Protein AF-A0A2H0LZX4-F1 (afdb_monomer)

Foldseek 3Di:
DPPVVVVVVVVVVVVVVVVVVVVLVVVLVVLVVCLVVFDQPAFTDPVNLLSLVLNVCSVVPVCVFFDSPDWDWDQDDPDNQWIWTKTWTDPVNCVVQNTKIKIWIAGRNGRDTPDIDMDHD

Radius of gyration: 19.67 Å; Cα contacts (8 Å, |Δi|>4): 170; chains: 1; bounding box: 68×33×35 Å

Nearest PDB structures (foldseek):
  7o5y-assembly1_B  TM=5.278E-01  e=7.875E-01  Streptococcus sanguinis
  2lyx-assembly1_A  TM=5.535E-01  e=3.994E+00  Bacillus subtilis subsp. subtilis 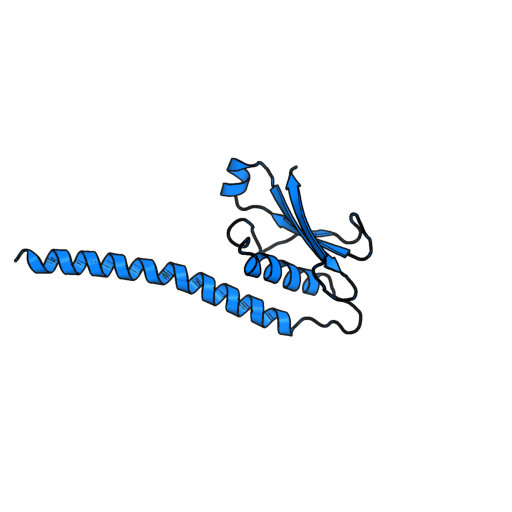str. 168
  6w3f-assembly2_B  TM=3.446E-01  e=2.622E+00  synthetic construct
  8b3k-assembly1_B  TM=4.490E-01  e=8.220E+00  Homo sapiens
  6hnm-assembly1_A  TM=3.647E-01  e=6.863E+00  Streptomyces antibioticus

Mean predicted aligned error: 11.23 Å

Secondary structure (DSSP, 8-state):
--HHHHHHHHHHHHHHHHHHHHHHHHHHHHHHHHGGG---BTB--HHHHHHHHHHHHHHTTGGGTB--SS-EEEESSS-TTEEEEEEEBPHHHHHHHSSEEEEEEEETTT--EEEEEEEE-

Solvent-accessible surface area (backbone atoms only — not comparable to full-atom values): 6890 Å² total; per-residue (Å²): 135,72,72,70,59,58,60,56,55,56,54,57,56,57,59,62,61,55,61,66,59,51,56,57,54,52,52,53,53,56,50,61,58,54,59,77,73,58,61,58,90,85,22,40,54,74,70,42,49,51,54,52,44,51,44,49,36,48,74,76,61,44,55,84,51,33,41,75,88,75,54,51,73,46,78,51,68,101,44,74,64,28,38,42,39,34,21,46,42,30,71,73,53,28,75,75,71,42,59,37,31,46,33,33,34,26,34,36,57,71,59,45,74,78,50,68,52,77,49,78,113

Organism: NCBI:txid1974746

Sequence (121 aa):
MKLKLITLILSLFLLNAGCAMANKASDYKYYKASMNTVNYSDGISKEEAIIIARNSMIEDGDAKDFNLANPTVESGGLNDELWDVEFKARLWLEATRGIFFGTVYIDKKTGQVKGGGGSDL

Structure (mmCIF, N/CA/C/O backbone):
data_AF-A0A2H0LZX4-F1
#
_entry.id   AF-A0A2H0LZX4-F1
#
loop_
_atom_site.group_PDB
_atom_site.id
_atom_site.type_symbol
_atom_site.label_atom_id
_atom_site.label_alt_id
_atom_site.label_comp_id
_atom_site.label_asym_id
_atom_site.label_entity_id
_atom_site.label_seq_id
_atom_site.pdbx_PDB_ins_code
_atom_site.Cartn_x
_atom_site.Cartn_y
_atom_site.Cartn_z
_atom_site.occupancy
_atom_site.B_iso_or_equiv
_atom_site.auth_seq_id
_atom_site.auth_comp_id
_atom_site.auth_asym_id
_atom_site.auth_atom_id
_atom_site.pdbx_PDB_model_num
ATOM 1 N N . MET A 1 1 ? 53.072 -22.438 -2.011 1.00 51.50 1 MET A N 1
ATOM 2 C CA . MET A 1 1 ? 52.370 -21.231 -1.498 1.00 51.50 1 MET A CA 1
ATOM 3 C C . MET A 1 1 ? 51.138 -20.798 -2.321 1.00 51.50 1 MET A C 1
ATOM 5 O O . MET A 1 1 ? 50.718 -19.661 -2.190 1.00 51.50 1 MET A O 1
ATOM 9 N N . LYS A 1 2 ? 50.487 -21.669 -3.116 1.00 49.66 2 LYS A N 1
ATOM 10 C CA . LYS A 1 2 ? 49.341 -21.271 -3.971 1.00 49.66 2 LYS A CA 1
ATOM 11 C C . LYS A 1 2 ? 47.949 -21.570 -3.377 1.00 49.66 2 LYS A C 1
ATOM 13 O O . LYS A 1 2 ? 46.969 -20.988 -3.817 1.00 49.66 2 LYS A O 1
ATOM 18 N N . LEU A 1 3 ? 47.865 -22.416 -2.342 1.00 48.81 3 LEU A N 1
ATOM 19 C CA . LEU A 1 3 ? 46.589 -22.859 -1.755 1.00 48.81 3 LEU A CA 1
ATOM 20 C C . LEU A 1 3 ? 45.921 -21.804 -0.846 1.00 48.81 3 LEU A C 1
ATOM 22 O O . LEU A 1 3 ? 44.704 -21.773 -0.744 1.00 48.81 3 LEU A O 1
ATOM 26 N N . LYS A 1 4 ? 46.705 -20.905 -0.228 1.00 50.38 4 LYS A N 1
ATOM 27 C CA . LYS A 1 4 ? 46.196 -19.881 0.709 1.00 50.38 4 LYS A CA 1
ATOM 28 C C . LYS A 1 4 ? 45.467 -18.717 0.020 1.00 50.38 4 LYS A C 1
ATOM 30 O O . LYS A 1 4 ? 44.674 -18.040 0.661 1.00 50.38 4 LYS A O 1
ATOM 35 N N . LEU A 1 5 ? 45.728 -18.490 -1.271 1.00 48.66 5 LEU A N 1
ATOM 36 C CA . LEU A 1 5 ? 45.137 -17.384 -2.032 1.00 48.66 5 LEU A CA 1
ATOM 37 C C . LEU A 1 5 ? 43.699 -17.699 -2.479 1.00 48.66 5 LEU A C 1
ATOM 39 O O . LEU A 1 5 ? 42.846 -16.821 -2.477 1.00 48.66 5 LEU A O 1
ATOM 43 N N . ILE A 1 6 ? 43.415 -18.967 -2.797 1.00 57.06 6 ILE A N 1
ATOM 44 C CA . ILE A 1 6 ? 42.090 -19.415 -3.256 1.00 57.06 6 ILE A CA 1
ATOM 45 C C . ILE A 1 6 ? 41.069 -19.353 -2.110 1.00 57.06 6 ILE A C 1
ATOM 47 O O . ILE A 1 6 ? 39.943 -18.905 -2.306 1.00 57.06 6 ILE A O 1
ATOM 51 N N . THR A 1 7 ? 41.474 -19.722 -0.891 1.00 56.44 7 THR A N 1
ATOM 52 C CA . THR A 1 7 ? 40.600 -19.677 0.293 1.00 56.44 7 THR A CA 1
ATOM 53 C C . THR A 1 7 ? 40.218 -18.246 0.688 1.00 56.44 7 THR A C 1
ATOM 55 O O . THR A 1 7 ? 39.108 -18.026 1.158 1.00 56.44 7 THR A O 1
ATOM 58 N N . LEU A 1 8 ? 41.105 -17.269 0.459 1.00 54.62 8 LEU A N 1
ATOM 59 C CA . LEU A 1 8 ? 40.868 -15.859 0.793 1.00 54.62 8 LEU A CA 1
ATOM 60 C C . LEU A 1 8 ? 39.867 -15.180 -0.161 1.00 54.62 8 LEU A C 1
ATOM 62 O O . LEU A 1 8 ? 39.122 -14.293 0.239 1.00 54.62 8 LEU A O 1
ATOM 66 N N . ILE A 1 9 ? 39.844 -15.600 -1.429 1.00 59.12 9 ILE A N 1
ATOM 67 C CA . ILE A 1 9 ? 38.921 -15.058 -2.437 1.00 59.12 9 ILE A CA 1
ATOM 68 C C . ILE A 1 9 ? 37.508 -15.625 -2.224 1.00 59.12 9 ILE A C 1
ATOM 70 O O . ILE A 1 9 ? 36.525 -14.899 -2.360 1.00 59.12 9 ILE A O 1
ATOM 74 N N . LEU A 1 10 ? 37.395 -16.894 -1.814 1.00 53.78 10 LEU A N 1
ATOM 75 C CA . LEU A 1 10 ? 36.103 -17.536 -1.553 1.00 53.78 10 LEU A CA 1
ATOM 76 C C . LEU A 1 10 ? 35.378 -16.938 -0.330 1.00 53.78 10 LEU A C 1
ATOM 78 O O . LEU A 1 10 ? 34.161 -16.764 -0.355 1.00 53.78 10 LEU A O 1
ATOM 82 N N . SER A 1 11 ? 36.115 -16.571 0.724 1.00 55.47 11 SER A N 1
ATOM 83 C CA . SER A 1 11 ? 35.542 -15.921 1.913 1.00 55.47 11 SER A CA 1
ATOM 84 C C . SER A 1 11 ? 35.097 -14.476 1.654 1.00 55.47 11 SER A C 1
ATOM 86 O O . SER A 1 11 ? 34.127 -14.025 2.264 1.00 55.47 11 SER A O 1
ATOM 88 N N . LEU A 1 12 ? 35.730 -13.768 0.710 1.00 52.53 12 LEU A N 1
ATOM 89 C CA . LEU A 1 12 ? 35.321 -12.418 0.302 1.00 52.53 12 LEU A CA 1
ATOM 90 C C . LEU A 1 12 ? 33.992 -12.410 -0.479 1.00 52.53 12 LEU A C 1
ATOM 92 O O . LEU A 1 12 ? 33.202 -11.473 -0.354 1.00 52.53 12 LEU A O 1
ATOM 96 N N . PHE A 1 13 ? 33.714 -13.465 -1.252 1.00 53.66 13 PHE A N 1
ATOM 97 C CA . PHE A 1 13 ? 32.428 -13.630 -1.940 1.00 53.66 13 PHE A CA 1
ATOM 98 C C . PHE A 1 13 ? 31.286 -13.977 -0.973 1.00 53.66 13 PHE A C 1
ATOM 100 O O . PHE A 1 13 ? 30.177 -13.467 -1.128 1.00 53.66 13 PHE A O 1
ATOM 107 N N . LEU A 1 14 ? 31.557 -14.773 0.066 1.00 54.19 14 LEU A N 1
ATOM 108 C CA . LEU A 1 14 ? 30.555 -15.129 1.079 1.00 54.19 14 LEU A CA 1
ATOM 109 C C . LEU A 1 14 ? 30.177 -13.954 1.997 1.00 54.19 14 LEU A C 1
ATOM 111 O O . LEU A 1 14 ? 29.037 -13.892 2.453 1.00 54.19 14 LEU A O 1
ATOM 115 N N . LEU A 1 15 ? 31.078 -12.987 2.223 1.00 51.00 15 LEU A N 1
ATOM 116 C CA . LEU A 1 15 ? 30.767 -11.786 3.012 1.00 51.00 15 LEU A CA 1
ATOM 117 C C . LEU A 1 15 ? 29.776 -10.841 2.308 1.00 51.00 15 LEU A C 1
ATOM 119 O O . LEU A 1 15 ? 28.969 -10.193 2.968 1.00 51.00 15 LEU A O 1
ATOM 123 N N . ASN A 1 16 ? 29.797 -10.779 0.973 1.00 47.59 16 ASN A N 1
ATOM 124 C CA . ASN A 1 16 ? 28.943 -9.864 0.206 1.00 47.59 16 ASN A CA 1
ATOM 125 C C . ASN A 1 16 ? 27.506 -10.378 0.006 1.00 47.59 16 ASN A C 1
ATOM 127 O O . ASN A 1 16 ? 26.594 -9.580 -0.202 1.00 47.59 16 ASN A O 1
ATOM 131 N N . ALA A 1 17 ? 27.271 -11.689 0.118 1.00 51.78 17 ALA A N 1
ATOM 132 C CA . ALA A 1 17 ? 25.925 -12.260 0.023 1.00 51.78 17 ALA A CA 1
ATOM 133 C C . ALA A 1 17 ? 25.081 -12.046 1.299 1.00 51.78 17 ALA A C 1
ATOM 135 O O . ALA A 1 17 ? 23.851 -12.058 1.236 1.00 51.78 17 ALA A O 1
ATOM 136 N N . GLY A 1 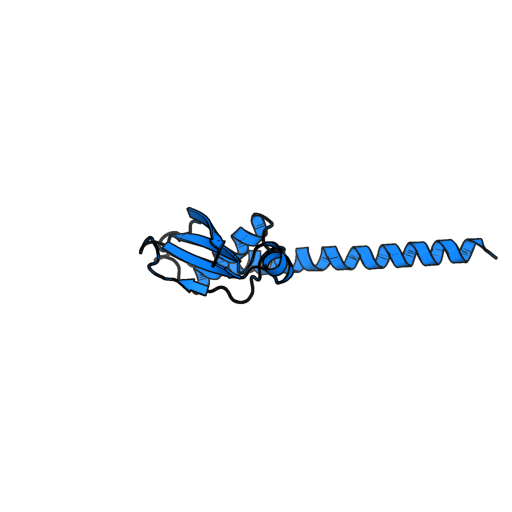18 ? 25.720 -11.813 2.454 1.00 47.38 18 GLY A N 1
ATOM 137 C CA . GLY A 1 18 ? 25.034 -11.603 3.736 1.00 47.38 18 GLY A CA 1
ATOM 138 C C . GLY A 1 18 ? 24.373 -10.227 3.884 1.00 47.38 18 GLY A C 1
ATOM 139 O O . GLY A 1 18 ? 23.352 -10.103 4.559 1.00 47.38 18 GLY A O 1
ATOM 140 N N . CYS A 1 19 ? 24.899 -9.195 3.217 1.00 48.09 19 CYS A N 1
ATOM 141 C CA . CYS A 1 19 ? 24.397 -7.824 3.360 1.00 48.09 19 CYS A CA 1
ATOM 142 C C . CYS A 1 19 ? 23.059 -7.582 2.639 1.00 48.09 19 CYS A C 1
ATOM 144 O O . CYS A 1 19 ? 22.271 -6.747 3.074 1.00 48.09 19 CYS A O 1
ATOM 146 N N . ALA A 1 20 ? 22.756 -8.326 1.570 1.00 48.28 20 ALA A N 1
ATOM 147 C CA . ALA A 1 20 ? 21.509 -8.146 0.820 1.00 48.28 20 ALA A CA 1
ATOM 148 C C . ALA A 1 20 ? 20.276 -8.735 1.538 1.00 48.28 20 ALA A C 1
ATOM 150 O O . ALA A 1 20 ? 19.172 -8.209 1.402 1.00 48.28 20 ALA A O 1
ATOM 151 N N . MET A 1 21 ? 20.449 -9.804 2.326 1.00 46.88 21 MET A N 1
ATOM 152 C CA . MET A 1 21 ? 19.353 -10.417 3.095 1.00 46.88 21 MET A CA 1
ATOM 153 C C . MET A 1 21 ? 19.003 -9.642 4.372 1.00 46.88 21 MET A C 1
ATOM 155 O O . MET A 1 21 ? 17.847 -9.664 4.793 1.00 46.88 21 MET A O 1
ATOM 159 N N . ALA A 1 22 ? 19.960 -8.920 4.962 1.00 43.69 22 ALA A N 1
ATOM 160 C CA . ALA A 1 22 ? 19.732 -8.147 6.183 1.00 43.69 22 ALA A CA 1
ATOM 161 C C . ALA A 1 22 ? 18.764 -6.964 5.972 1.00 43.69 22 ALA A C 1
ATOM 163 O O . ALA A 1 22 ? 17.914 -6.725 6.827 1.00 43.69 22 ALA A O 1
ATOM 164 N N . ASN A 1 23 ? 18.822 -6.294 4.813 1.00 46.97 23 ASN A N 1
ATOM 165 C CA . ASN A 1 23 ? 17.951 -5.150 4.505 1.00 46.97 23 ASN A CA 1
ATOM 166 C C . ASN A 1 23 ? 16.475 -5.547 4.331 1.00 46.97 23 ASN A C 1
ATOM 168 O O . ASN A 1 23 ? 15.587 -4.843 4.797 1.00 46.97 23 ASN A O 1
ATOM 172 N N . LYS A 1 24 ? 16.187 -6.715 3.735 1.00 48.62 24 LYS A N 1
ATOM 173 C CA . LYS A 1 24 ? 14.797 -7.202 3.625 1.00 48.62 24 LYS A CA 1
ATOM 174 C C . LYS A 1 24 ? 14.182 -7.509 4.991 1.00 48.62 24 LYS A C 1
ATOM 176 O O . LYS A 1 24 ? 13.006 -7.239 5.212 1.00 48.62 24 LYS A O 1
ATOM 181 N N . ALA A 1 25 ? 14.970 -8.082 5.902 1.00 49.75 25 ALA A N 1
ATOM 182 C CA . ALA A 1 25 ? 14.500 -8.438 7.236 1.00 49.75 25 ALA A CA 1
ATOM 183 C C . ALA A 1 25 ? 14.294 -7.207 8.133 1.00 49.75 25 ALA A C 1
ATOM 185 O O . ALA A 1 25 ? 13.343 -7.191 8.918 1.00 49.75 25 ALA A O 1
ATOM 186 N N . SER A 1 26 ? 15.149 -6.180 8.020 1.00 52.88 26 SER A N 1
ATOM 187 C CA . SER A 1 26 ? 14.945 -4.915 8.733 1.00 52.88 26 SER A CA 1
ATOM 188 C C . SER A 1 26 ? 13.684 -4.221 8.244 1.00 52.88 26 SER A C 1
ATOM 190 O O . SER A 1 26 ? 12.825 -3.914 9.065 1.00 52.88 26 SER A O 1
ATOM 192 N N . ASP A 1 27 ? 13.533 -4.074 6.928 1.00 55.94 27 ASP A N 1
ATOM 193 C CA . ASP A 1 27 ? 12.381 -3.425 6.309 1.00 55.94 27 ASP A CA 1
ATOM 194 C C . ASP A 1 27 ? 11.084 -4.114 6.757 1.00 55.94 27 ASP A C 1
ATOM 196 O O . ASP A 1 27 ? 10.251 -3.495 7.417 1.00 55.94 27 ASP A O 1
ATOM 200 N N . TYR A 1 28 ? 10.964 -5.431 6.557 1.00 57.38 28 TYR A N 1
ATOM 201 C CA . TYR A 1 28 ? 9.783 -6.204 6.968 1.00 57.38 28 TYR A CA 1
ATOM 202 C C . TYR A 1 28 ? 9.438 -6.055 8.463 1.00 57.38 28 TYR A C 1
ATOM 204 O O . TYR A 1 28 ? 8.271 -5.913 8.833 1.00 57.38 28 TYR A O 1
ATOM 212 N N . LYS A 1 29 ? 10.445 -6.051 9.348 1.00 59.72 29 LYS A N 1
ATOM 213 C CA . LYS A 1 29 ? 10.238 -5.899 10.797 1.00 59.72 29 LYS A CA 1
ATOM 214 C C . LYS A 1 29 ? 9.729 -4.503 11.169 1.00 59.72 29 LYS A C 1
ATOM 216 O O . LYS A 1 29 ? 8.866 -4.401 12.042 1.00 59.72 29 LYS A O 1
ATOM 221 N N . TYR A 1 30 ? 10.242 -3.451 10.531 1.00 61.41 30 TYR A N 1
ATOM 222 C CA . TYR A 1 30 ? 9.765 -2.082 10.749 1.00 61.41 30 TYR A CA 1
ATOM 223 C C . TYR A 1 30 ? 8.317 -1.912 10.278 1.00 61.41 30 TYR A C 1
ATOM 225 O O . TYR A 1 30 ? 7.511 -1.324 10.999 1.00 61.41 30 TYR A O 1
ATOM 233 N N . TYR A 1 31 ? 7.958 -2.489 9.131 1.00 66.88 31 TYR A N 1
ATOM 234 C CA . TYR A 1 31 ? 6.609 -2.358 8.572 1.00 66.88 31 TYR A CA 1
ATOM 235 C C . TYR A 1 31 ? 5.549 -3.163 9.339 1.00 66.88 31 TYR A C 1
ATOM 237 O O . TYR A 1 31 ? 4.460 -2.658 9.619 1.00 66.88 31 TYR A O 1
ATOM 245 N N . LYS A 1 32 ? 5.881 -4.367 9.815 1.00 68.94 32 LYS A N 1
ATOM 246 C CA . LYS A 1 32 ? 4.963 -5.132 10.673 1.00 68.94 32 LYS A CA 1
ATOM 247 C C . LYS A 1 32 ? 4.720 -4.452 12.024 1.00 68.94 32 LYS A C 1
ATOM 249 O O . LYS A 1 32 ? 3.624 -4.535 12.568 1.00 68.94 32 LYS A O 1
ATOM 254 N N . ALA A 1 33 ? 5.720 -3.754 12.563 1.00 74.38 33 ALA A N 1
ATOM 255 C CA . ALA A 1 33 ? 5.565 -2.997 13.803 1.00 74.38 33 ALA A CA 1
ATOM 256 C C . ALA A 1 33 ? 4.616 -1.796 13.644 1.00 74.38 33 ALA A C 1
ATOM 258 O O . ALA A 1 33 ? 3.881 -1.495 14.583 1.00 74.38 33 ALA A O 1
ATOM 259 N N . SER A 1 34 ? 4.581 -1.150 12.470 1.00 76.94 34 SER A N 1
ATOM 260 C CA . SER A 1 34 ? 3.659 -0.036 12.214 1.00 76.94 34 SER A CA 1
ATOM 261 C C . SER A 1 34 ? 2.197 -0.472 12.097 1.00 76.94 34 SER A C 1
ATOM 263 O O . SER A 1 34 ? 1.313 0.341 12.319 1.00 76.94 34 SER A O 1
ATOM 265 N N . MET A 1 35 ? 1.896 -1.748 11.829 1.00 80.38 35 MET A N 1
ATOM 266 C CA . MET A 1 35 ? 0.500 -2.222 11.869 1.00 80.38 35 MET A CA 1
ATOM 267 C C . MET A 1 35 ? -0.122 -2.133 13.266 1.00 80.38 35 MET A C 1
ATOM 269 O O . MET A 1 35 ? -1.334 -1.981 13.385 1.00 80.38 35 MET A O 1
ATOM 273 N N . ASN A 1 36 ? 0.694 -2.156 14.325 1.00 83.00 36 ASN A N 1
ATOM 274 C CA . ASN A 1 36 ? 0.211 -2.002 15.699 1.00 83.00 36 ASN A CA 1
ATOM 275 C C . ASN A 1 36 ? -0.261 -0.574 16.017 1.00 83.00 36 ASN A C 1
ATOM 277 O O . ASN A 1 36 ? -0.830 -0.355 17.082 1.00 83.00 36 ASN A O 1
ATOM 281 N N . THR A 1 37 ? 0.009 0.400 15.141 1.00 82.00 37 THR A N 1
ATOM 282 C CA . THR A 1 37 ? -0.404 1.795 15.336 1.00 82.00 37 THR A CA 1
ATOM 283 C C . THR A 1 37 ? -1.696 2.140 14.606 1.00 82.00 37 THR A C 1
ATOM 285 O O . THR A 1 37 ? -2.124 3.284 14.697 1.00 82.00 37 THR A O 1
ATOM 288 N N . VAL A 1 38 ? -2.299 1.195 13.876 1.00 82.12 38 VAL A N 1
ATOM 289 C CA . VAL A 1 38 ? -3.560 1.432 13.170 1.00 82.12 38 VAL A CA 1
ATOM 290 C C . VAL A 1 38 ? -4.736 1.279 14.128 1.00 82.12 38 VAL A C 1
ATOM 292 O O . VAL A 1 38 ? -4.919 0.229 14.748 1.00 82.12 38 VAL A O 1
ATOM 295 N N . ASN A 1 39 ? -5.547 2.324 14.225 1.00 84.31 39 ASN A N 1
ATOM 296 C CA . ASN A 1 39 ? -6.820 2.338 14.912 1.00 84.31 39 ASN A CA 1
ATOM 297 C C . ASN A 1 39 ? -7.963 2.108 13.913 1.00 84.31 39 ASN A C 1
ATOM 299 O O . ASN A 1 39 ? -8.105 2.823 12.930 1.00 84.31 39 ASN A O 1
ATOM 303 N N . TYR A 1 40 ? -8.807 1.119 14.198 1.00 85.56 40 TYR A N 1
ATOM 304 C CA . TYR A 1 40 ? -9.951 0.749 13.360 1.00 85.56 40 TYR A CA 1
ATOM 305 C C . TYR A 1 40 ? -11.300 1.142 13.982 1.00 85.56 40 TYR A C 1
ATOM 307 O O . TYR A 1 40 ? -12.341 0.746 13.461 1.00 85.56 40 TYR A O 1
ATOM 315 N N . SER A 1 41 ? -11.313 1.853 15.119 1.00 82.19 41 SER A N 1
ATOM 316 C CA . SER A 1 41 ? -12.536 2.075 15.907 1.00 82.19 41 SER A CA 1
ATOM 317 C C . SER A 1 41 ? -13.625 2.840 15.155 1.00 82.19 41 SER A C 1
ATOM 319 O O . SER A 1 41 ? -14.795 2.510 15.313 1.00 82.19 41 SER A O 1
ATOM 321 N N . ASP A 1 42 ? -13.239 3.810 14.322 1.00 86.94 42 ASP A N 1
ATOM 322 C CA . ASP A 1 42 ? -14.154 4.710 13.603 1.00 86.94 42 ASP A CA 1
ATOM 323 C C . ASP A 1 42 ? -13.769 4.855 12.121 1.00 86.94 42 ASP A C 1
ATOM 325 O O . ASP A 1 42 ? -13.902 5.919 11.513 1.00 86.94 42 ASP A O 1
ATOM 329 N N . GLY A 1 43 ? -13.273 3.768 11.528 1.00 88.31 43 GLY A N 1
ATOM 330 C CA . GLY A 1 43 ? -12.588 3.826 10.243 1.00 88.31 43 GLY A CA 1
ATOM 331 C C . GLY A 1 43 ? -11.129 4.234 10.374 1.00 88.31 43 GLY A C 1
ATOM 332 O O . GLY A 1 43 ? -10.643 4.547 11.458 1.00 88.31 43 GLY A O 1
ATOM 333 N N . ILE A 1 44 ? -10.429 4.174 9.249 1.00 92.94 44 ILE A N 1
ATOM 334 C CA . ILE A 1 44 ? -8.998 4.422 9.156 1.00 92.94 44 ILE A CA 1
ATOM 335 C C . ILE A 1 44 ? -8.724 5.771 8.491 1.00 92.94 44 ILE A C 1
ATOM 337 O O . ILE A 1 44 ? -9.344 6.160 7.495 1.00 92.94 44 ILE A O 1
ATOM 341 N N . SER A 1 45 ? -7.749 6.477 9.038 1.00 92.50 45 SER A N 1
ATOM 342 C CA . SER A 1 45 ? -7.170 7.688 8.473 1.00 92.50 45 SER A CA 1
ATOM 343 C C . SER A 1 45 ? -6.385 7.408 7.189 1.00 92.50 45 SER A C 1
ATOM 345 O O . SER A 1 45 ? -6.055 6.270 6.841 1.00 92.50 45 SER A O 1
ATOM 347 N N . LYS A 1 46 ? -6.030 8.489 6.494 1.00 92.25 46 LYS A N 1
ATOM 348 C CA . LYS A 1 46 ? -5.151 8.453 5.323 1.00 92.25 46 LYS A CA 1
ATOM 349 C C . LYS A 1 46 ? -3.783 7.855 5.664 1.00 92.25 46 LYS A C 1
ATOM 351 O O . LYS A 1 46 ? -3.240 7.067 4.894 1.00 92.25 46 LYS A O 1
ATOM 356 N N . GLU A 1 47 ? -3.218 8.212 6.810 1.00 91.81 47 GLU A N 1
ATOM 357 C CA . GLU A 1 47 ? -1.910 7.741 7.267 1.00 91.81 47 GLU A CA 1
ATOM 358 C C . GLU A 1 47 ? -1.931 6.240 7.573 1.00 91.81 47 GLU A C 1
ATOM 360 O O . GLU A 1 47 ? -0.997 5.513 7.229 1.00 91.81 47 GLU A O 1
ATOM 365 N N . GLU A 1 48 ? -3.022 5.757 8.159 1.00 93.38 48 GLU A N 1
ATOM 366 C CA . GLU A 1 48 ? -3.243 4.334 8.417 1.00 93.38 48 GLU A CA 1
ATOM 367 C C . GLU A 1 48 ? -3.434 3.545 7.121 1.00 93.38 48 GLU A C 1
ATOM 369 O O . GLU A 1 48 ? -2.846 2.473 6.969 1.00 93.38 48 GLU A O 1
ATOM 374 N N . ALA A 1 49 ? -4.156 4.103 6.145 1.00 94.19 49 ALA A N 1
ATOM 375 C CA . ALA A 1 49 ? -4.272 3.514 4.813 1.00 94.19 49 ALA A CA 1
ATOM 376 C C . ALA A 1 49 ? -2.898 3.358 4.144 1.00 94.19 49 ALA A C 1
ATOM 378 O O . ALA A 1 49 ? -2.597 2.307 3.583 1.00 94.19 49 ALA A O 1
ATOM 379 N N . ILE A 1 50 ? -2.013 4.353 4.266 1.00 93.62 50 ILE A N 1
ATOM 380 C CA . ILE A 1 50 ? -0.635 4.259 3.757 1.00 93.62 50 ILE A CA 1
ATOM 381 C C . ILE A 1 50 ? 0.127 3.107 4.423 1.00 93.62 50 ILE A C 1
ATOM 383 O O . ILE A 1 50 ? 0.852 2.373 3.747 1.00 93.62 50 ILE A O 1
ATOM 387 N N . ILE A 1 51 ? -0.008 2.946 5.742 1.00 92.69 51 ILE A N 1
ATOM 388 C CA . ILE A 1 51 ? 0.649 1.861 6.484 1.00 92.69 51 ILE A CA 1
ATOM 389 C C . ILE A 1 51 ? 0.153 0.499 5.990 1.00 92.69 51 ILE A C 1
ATOM 391 O O . ILE A 1 51 ? 0.972 -0.378 5.704 1.00 92.69 51 ILE A O 1
ATOM 395 N N . ILE A 1 52 ? -1.162 0.333 5.854 1.00 93.75 52 ILE A N 1
ATOM 396 C CA . ILE A 1 52 ? -1.782 -0.902 5.362 1.00 93.75 52 ILE A CA 1
ATOM 397 C C . ILE A 1 52 ? -1.322 -1.196 3.926 1.00 93.75 52 ILE A C 1
ATOM 399 O O . ILE A 1 52 ? -0.857 -2.298 3.642 1.00 93.75 52 ILE A O 1
ATOM 403 N N . ALA A 1 53 ? -1.367 -0.201 3.037 1.00 94.44 53 ALA A N 1
ATOM 404 C CA . ALA A 1 53 ? -1.011 -0.352 1.626 1.00 94.44 53 ALA A CA 1
ATOM 405 C C . ALA A 1 53 ? 0.450 -0.772 1.430 1.00 94.44 53 ALA A C 1
ATOM 407 O O . ALA A 1 53 ? 0.745 -1.687 0.660 1.00 94.44 53 ALA A O 1
ATOM 408 N N . ARG A 1 54 ? 1.377 -0.132 2.158 1.00 92.00 54 ARG A N 1
ATOM 409 C CA . ARG A 1 54 ? 2.800 -0.500 2.124 1.00 92.00 54 ARG A CA 1
ATOM 410 C C . ARG A 1 54 ? 3.005 -1.939 2.569 1.00 92.00 54 ARG A C 1
ATOM 412 O O . ARG A 1 54 ? 3.769 -2.654 1.931 1.00 92.00 54 ARG A O 1
ATOM 419 N N . ASN A 1 55 ? 2.343 -2.349 3.652 1.00 90.75 55 ASN A N 1
ATOM 420 C CA . ASN A 1 55 ? 2.450 -3.714 4.153 1.00 90.75 55 ASN A CA 1
ATOM 421 C C . ASN A 1 55 ? 1.933 -4.729 3.128 1.00 90.75 55 ASN A C 1
ATOM 423 O O . ASN A 1 55 ? 2.653 -5.685 2.857 1.00 90.75 55 ASN A O 1
ATOM 427 N N . SER A 1 56 ? 0.788 -4.475 2.483 1.00 92.06 56 SER A N 1
ATOM 428 C CA . SER A 1 56 ? 0.275 -5.335 1.401 1.00 92.06 56 SER A CA 1
ATOM 429 C C . SER A 1 56 ? 1.302 -5.498 0.278 1.00 92.06 56 SER A C 1
ATOM 431 O O . SER A 1 56 ? 1.710 -6.610 -0.025 1.00 92.06 56 SER A O 1
ATOM 433 N N . MET A 1 57 ? 1.837 -4.390 -0.251 1.00 90.69 57 MET A N 1
ATOM 434 C CA . MET A 1 57 ? 2.860 -4.408 -1.313 1.00 90.69 57 MET A CA 1
ATOM 435 C C . MET A 1 57 ? 4.133 -5.177 -0.922 1.00 90.69 57 MET A C 1
ATOM 437 O O . MET A 1 57 ? 4.842 -5.716 -1.771 1.00 90.69 57 MET A O 1
ATOM 441 N N . ILE A 1 58 ? 4.477 -5.214 0.365 1.00 88.19 58 ILE A N 1
ATOM 442 C CA . ILE A 1 58 ? 5.621 -5.986 0.861 1.00 88.19 58 ILE A CA 1
ATOM 443 C C . ILE A 1 58 ? 5.277 -7.469 0.963 1.00 88.19 58 ILE A C 1
ATOM 445 O O . ILE A 1 58 ? 6.097 -8.299 0.565 1.00 88.19 58 ILE A O 1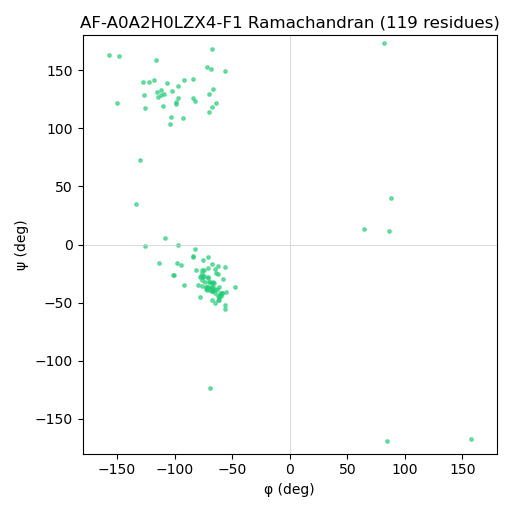
ATOM 449 N N . GLU A 1 59 ? 4.104 -7.798 1.502 1.00 87.50 59 GLU A N 1
ATOM 450 C CA . GLU A 1 59 ? 3.619 -9.172 1.654 1.00 87.50 59 GLU A CA 1
ATOM 451 C C . GLU A 1 59 ? 3.425 -9.857 0.297 1.00 87.50 59 GLU A C 1
ATOM 453 O O . GLU A 1 59 ? 3.836 -11.008 0.138 1.00 87.50 59 GLU A O 1
ATOM 458 N N . ASP A 1 60 ? 2.933 -9.116 -0.696 1.00 87.94 60 ASP A N 1
ATOM 459 C CA . ASP A 1 60 ? 2.753 -9.577 -2.077 1.00 87.94 60 ASP A CA 1
ATOM 460 C C . ASP A 1 60 ? 4.084 -9.660 -2.854 1.00 87.94 60 ASP A C 1
ATOM 462 O O . A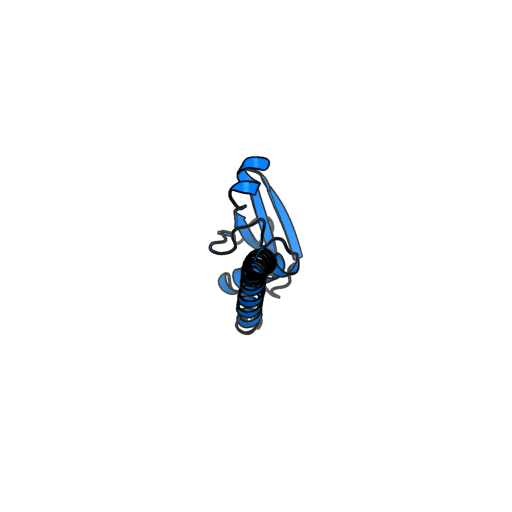SP A 1 60 ? 4.187 -10.314 -3.892 1.00 87.94 60 ASP A O 1
ATOM 466 N N . GLY A 1 61 ? 5.157 -9.064 -2.317 1.00 86.62 61 GLY A N 1
ATOM 467 C CA . GLY A 1 61 ? 6.499 -9.102 -2.902 1.00 86.62 61 GLY A CA 1
ATOM 468 C C . GLY A 1 61 ? 6.777 -8.022 -3.952 1.00 86.62 61 GLY A C 1
ATOM 469 O O . GLY A 1 61 ? 7.829 -8.065 -4.599 1.00 86.62 61 GLY A O 1
ATOM 470 N N . ASP A 1 62 ? 5.900 -7.031 -4.070 1.00 87.75 62 ASP A N 1
ATOM 471 C CA . ASP A 1 62 ? 5.953 -5.927 -5.034 1.00 87.75 62 ASP A CA 1
ATOM 472 C C . ASP A 1 62 ? 6.845 -4.757 -4.576 1.00 87.75 62 ASP A C 1
ATOM 474 O O . ASP A 1 62 ? 7.237 -3.896 -5.363 1.00 87.75 62 ASP A O 1
ATOM 478 N N . ALA A 1 63 ? 7.293 -4.744 -3.317 1.00 86.19 63 ALA A N 1
ATOM 479 C CA . ALA A 1 63 ? 8.169 -3.700 -2.761 1.00 86.19 63 ALA A CA 1
ATOM 480 C C . ALA A 1 63 ? 9.506 -3.476 -3.516 1.00 86.19 63 ALA A C 1
ATOM 482 O O . ALA A 1 63 ? 10.162 -2.437 -3.361 1.00 86.19 63 ALA A O 1
ATOM 483 N N . LYS A 1 64 ? 9.943 -4.453 -4.321 1.00 84.81 64 LYS A N 1
ATOM 484 C CA . LYS A 1 64 ? 11.114 -4.350 -5.220 1.00 84.81 64 LYS A CA 1
ATOM 485 C C . LYS A 1 64 ? 10.836 -3.526 -6.483 1.00 84.81 64 LYS A C 1
ATOM 487 O O . LYS A 1 64 ? 11.774 -2.963 -7.051 1.00 84.81 64 LYS A O 1
ATOM 492 N N . ASP A 1 65 ? 9.576 -3.441 -6.881 1.00 88.69 65 ASP A N 1
ATOM 493 C CA . ASP A 1 65 ? 9.124 -2.904 -8.161 1.00 88.69 65 ASP A CA 1
ATOM 494 C C . ASP A 1 65 ? 8.611 -1.464 -7.992 1.00 88.69 65 ASP A C 1
ATOM 496 O O . ASP A 1 65 ? 8.766 -0.639 -8.895 1.00 88.69 65 ASP A O 1
ATOM 500 N N . PHE A 1 66 ? 8.145 -1.109 -6.789 1.00 90.06 66 PHE A N 1
ATOM 501 C CA . PHE A 1 66 ? 7.615 0.217 -6.459 1.00 90.06 66 PHE A CA 1
ATOM 502 C C . PHE A 1 66 ? 8.434 0.967 -5.396 1.00 90.06 66 PHE A C 1
ATOM 504 O O . PHE A 1 66 ? 9.221 0.391 -4.633 1.00 90.06 66 PHE A O 1
ATOM 511 N N . ASN A 1 67 ? 8.282 2.292 -5.366 1.00 90.44 67 ASN A N 1
ATOM 512 C CA . ASN A 1 67 ? 8.820 3.164 -4.327 1.00 90.44 67 ASN A CA 1
ATOM 513 C C . ASN A 1 67 ? 7.776 3.385 -3.224 1.00 90.44 67 ASN A C 1
ATOM 515 O O . ASN A 1 67 ? 6.810 4.120 -3.406 1.00 90.44 67 ASN A O 1
ATOM 519 N N . LEU A 1 68 ? 8.015 2.794 -2.053 1.00 89.81 68 LEU A N 1
ATOM 520 C CA . LEU A 1 68 ? 7.073 2.821 -0.933 1.00 89.81 68 LEU A CA 1
ATOM 521 C C . LEU A 1 68 ? 7.155 4.082 -0.057 1.00 89.81 68 LEU A C 1
ATOM 523 O O . LEU A 1 68 ? 6.311 4.264 0.820 1.00 89.81 68 LEU A O 1
ATOM 527 N N . ALA A 1 69 ? 8.161 4.943 -0.239 1.00 86.12 69 ALA A N 1
ATOM 528 C CA . ALA A 1 69 ? 8.423 6.041 0.694 1.00 86.12 69 ALA A CA 1
ATOM 529 C C . ALA A 1 69 ? 7.312 7.101 0.679 1.00 86.12 69 ALA A C 1
ATOM 531 O O . ALA A 1 69 ? 6.794 7.462 1.735 1.00 86.12 69 ALA A O 1
ATOM 532 N N . ASN A 1 70 ? 6.903 7.538 -0.512 1.00 83.75 70 ASN A N 1
ATOM 533 C CA . ASN A 1 70 ? 6.013 8.684 -0.693 1.00 83.75 70 ASN A CA 1
ATOM 534 C C . ASN A 1 70 ? 4.844 8.317 -1.617 1.00 83.75 70 ASN A C 1
ATOM 536 O O . ASN A 1 70 ? 4.854 8.733 -2.777 1.00 83.75 70 ASN A O 1
ATOM 540 N N . PRO A 1 71 ? 3.879 7.507 -1.149 1.00 91.31 71 PRO A N 1
ATOM 541 C CA . PRO A 1 71 ? 2.686 7.252 -1.934 1.00 91.31 71 PRO A CA 1
ATOM 542 C C . PRO A 1 71 ? 1.816 8.500 -2.041 1.00 91.31 71 PRO A C 1
ATOM 544 O O . PRO A 1 71 ? 1.761 9.325 -1.121 1.00 91.31 71 PRO A O 1
ATOM 547 N N . THR A 1 72 ? 1.086 8.589 -3.143 1.00 92.00 72 THR A N 1
ATOM 548 C CA . THR A 1 72 ? -0.057 9.491 -3.259 1.00 92.00 72 THR A CA 1
ATOM 549 C C . THR A 1 72 ? -1.266 8.786 -2.657 1.00 92.00 72 THR A C 1
ATOM 551 O O . THR A 1 72 ? -1.404 7.574 -2.779 1.00 92.00 72 THR A O 1
ATOM 554 N N . VAL A 1 73 ? -2.133 9.530 -1.971 1.00 91.44 73 VAL A N 1
ATOM 555 C CA . VAL A 1 73 ? -3.422 8.989 -1.525 1.00 91.44 73 VAL A CA 1
ATOM 556 C C . VAL A 1 73 ? -4.510 9.898 -2.027 1.00 91.44 73 VAL A C 1
ATOM 558 O O . VAL A 1 73 ? -4.569 11.065 -1.609 1.00 91.44 73 VAL A O 1
ATOM 561 N N . GLU A 1 74 ? -5.364 9.336 -2.864 1.00 84.19 74 GLU A N 1
ATOM 562 C CA . GLU A 1 74 ? -6.583 9.973 -3.321 1.00 84.19 74 GLU A CA 1
ATOM 563 C C . GLU A 1 74 ? -7.760 9.479 -2.473 1.00 84.19 74 GLU A C 1
ATOM 565 O O . GLU A 1 74 ? -7.870 8.309 -2.102 1.00 84.19 74 GLU A O 1
ATOM 570 N N . SER A 1 75 ? -8.618 10.421 -2.085 1.00 66.88 75 SER A N 1
ATOM 571 C CA . SER A 1 75 ? -9.883 10.141 -1.412 1.00 66.88 75 SER A CA 1
ATOM 572 C C . SER A 1 75 ? -10.992 10.472 -2.387 1.00 66.88 75 SER A C 1
ATOM 574 O O . SER A 1 75 ? -11.142 11.644 -2.725 1.00 66.88 75 SER A O 1
ATOM 576 N N . GLY A 1 76 ? -11.802 9.477 -2.745 1.00 58.38 76 GLY A N 1
ATOM 577 C CA . GLY A 1 76 ? -12.932 9.691 -3.651 1.00 58.38 76 GLY A CA 1
ATOM 578 C C . GLY A 1 76 ? -12.558 9.559 -5.123 1.00 58.38 76 GLY A C 1
ATOM 579 O O . GLY A 1 76 ? -13.006 10.357 -5.940 1.00 58.38 76 GLY A O 1
ATOM 580 N N . GLY A 1 77 ? -11.709 8.576 -5.446 1.00 64.31 77 GLY A N 1
ATOM 581 C CA . GLY A 1 77 ? -11.495 8.124 -6.818 1.00 64.31 77 GLY A CA 1
ATOM 582 C C . GLY A 1 77 ? -12.739 7.404 -7.354 1.00 64.31 77 GLY A C 1
ATOM 583 O O . GLY A 1 77 ? -13.844 7.938 -7.356 1.00 64.31 77 GLY A O 1
ATOM 584 N N . LEU A 1 78 ? -12.598 6.154 -7.795 1.00 64.50 78 LEU A N 1
ATOM 585 C CA . LEU A 1 78 ? -13.728 5.389 -8.355 1.00 64.50 78 LEU A CA 1
ATOM 586 C C . LEU A 1 78 ? -14.813 5.035 -7.319 1.00 64.50 78 LEU A C 1
ATOM 588 O O . LEU A 1 78 ? -15.926 4.668 -7.701 1.00 64.50 78 LEU A O 1
ATOM 592 N N . ASN A 1 79 ? -14.498 5.117 -6.023 1.00 77.31 79 ASN A N 1
ATOM 593 C CA . ASN A 1 79 ? -15.421 4.831 -4.931 1.00 77.31 79 ASN A CA 1
ATOM 594 C C . ASN A 1 79 ? -15.083 5.670 -3.683 1.00 77.31 79 ASN A C 1
ATOM 596 O O . ASN A 1 79 ? -13.996 5.553 -3.120 1.00 77.31 79 ASN A O 1
ATOM 600 N N . ASP A 1 80 ? -16.041 6.468 -3.203 1.00 84.69 80 ASP A N 1
ATOM 601 C CA . ASP A 1 80 ? -15.890 7.317 -2.011 1.00 84.69 80 ASP A CA 1
ATOM 602 C C . ASP A 1 80 ? -15.636 6.538 -0.714 1.00 84.69 80 ASP A C 1
ATOM 604 O O . ASP A 1 80 ? -15.129 7.101 0.262 1.00 84.69 80 ASP A O 1
ATOM 608 N N . GLU A 1 81 ? -15.946 5.243 -0.693 1.00 90.56 81 GLU A N 1
ATOM 609 C CA . GLU A 1 81 ? -15.724 4.356 0.449 1.00 90.56 81 GLU A CA 1
ATOM 610 C C . GLU A 1 81 ? -14.285 3.823 0.535 1.00 90.56 81 GLU A C 1
ATOM 612 O O . GLU A 1 81 ? -13.951 3.140 1.509 1.00 90.56 81 GLU A O 1
ATOM 617 N N . LEU A 1 82 ? -13.428 4.141 -0.444 1.00 91.81 82 LEU A N 1
ATOM 618 C CA . LEU A 1 82 ? -12.066 3.617 -0.556 1.00 91.81 82 LEU A CA 1
ATOM 619 C C . LEU A 1 82 ? -10.996 4.712 -0.473 1.00 91.81 82 LEU A C 1
ATOM 621 O O . LEU A 1 82 ? -11.149 5.829 -0.974 1.00 91.81 82 LEU A O 1
ATOM 625 N N . TRP A 1 83 ? -9.903 4.373 0.201 1.00 93.50 83 TRP A N 1
ATOM 626 C CA . TRP A 1 83 ? -8.614 5.021 0.025 1.00 93.50 83 TRP A CA 1
ATOM 627 C C . TRP A 1 83 ? -7.904 4.385 -1.168 1.00 93.50 83 TRP A C 1
ATOM 629 O O . TRP A 1 83 ? -7.687 3.169 -1.172 1.00 93.50 83 TRP A O 1
ATOM 639 N N . ASP A 1 84 ? -7.485 5.220 -2.114 1.00 93.31 84 ASP A N 1
ATOM 640 C CA . ASP A 1 84 ? -6.714 4.804 -3.281 1.00 93.31 84 ASP A CA 1
ATOM 641 C C . ASP A 1 84 ? -5.260 5.218 -3.027 1.00 93.31 84 ASP A C 1
ATOM 643 O O . ASP A 1 84 ? -4.923 6.405 -3.056 1.00 93.31 84 ASP A O 1
ATOM 647 N N . VAL A 1 85 ? -4.408 4.253 -2.669 1.00 93.81 85 VAL A N 1
ATOM 648 C CA . VAL A 1 85 ? -3.003 4.508 -2.316 1.00 93.81 85 VAL A CA 1
ATOM 649 C C . VAL A 1 85 ? -2.107 4.109 -3.478 1.00 93.81 85 VAL A C 1
ATOM 651 O O . VAL A 1 85 ? -1.934 2.922 -3.751 1.00 93.81 85 VAL A O 1
ATOM 654 N N . GLU A 1 86 ? -1.509 5.097 -4.136 1.00 93.88 86 GLU A N 1
ATOM 655 C CA . GLU A 1 86 ? -0.687 4.905 -5.327 1.00 93.88 86 GLU A CA 1
ATOM 656 C C . GLU A 1 86 ? 0.805 4.987 -5.019 1.00 93.88 86 GLU A C 1
ATOM 658 O O . GLU A 1 86 ? 1.297 5.932 -4.393 1.00 93.88 86 GLU A O 1
ATOM 663 N N . PHE A 1 87 ? 1.552 4.016 -5.531 1.00 92.44 87 PHE A N 1
ATOM 664 C CA . PHE A 1 87 ? 3.000 3.944 -5.442 1.00 92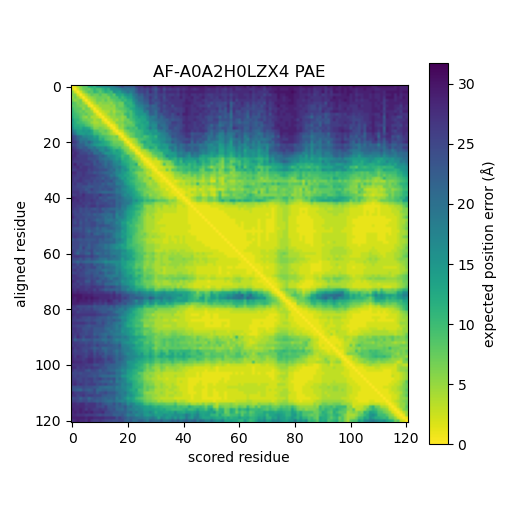.44 87 PHE A CA 1
ATOM 665 C C . PHE A 1 87 ? 3.614 4.068 -6.825 1.00 92.44 87 PHE A C 1
ATOM 667 O O . PHE A 1 87 ? 3.320 3.295 -7.735 1.00 92.44 87 PHE A O 1
ATOM 674 N N . LYS A 1 88 ? 4.541 5.013 -6.964 1.00 91.00 88 LYS A N 1
ATOM 675 C CA . LYS A 1 88 ? 5.303 5.181 -8.198 1.00 91.00 88 LYS A CA 1
ATOM 676 C C . LYS A 1 88 ? 6.217 3.977 -8.428 1.00 91.00 88 LYS A C 1
ATOM 678 O O . LYS A 1 88 ? 6.926 3.551 -7.508 1.00 91.00 88 LYS A O 1
ATOM 683 N N . ALA A 1 89 ? 6.237 3.457 -9.650 1.00 89.50 89 ALA A N 1
ATOM 684 C CA . ALA A 1 89 ? 7.207 2.453 -10.064 1.00 89.50 89 ALA A CA 1
ATOM 685 C C . ALA A 1 89 ? 8.648 2.941 -9.846 1.00 89.50 89 ALA A C 1
ATOM 687 O O . ALA A 1 89 ? 8.966 4.131 -9.906 1.00 89.50 89 ALA A O 1
ATOM 688 N N . ARG A 1 90 ? 9.567 2.013 -9.577 1.00 87.88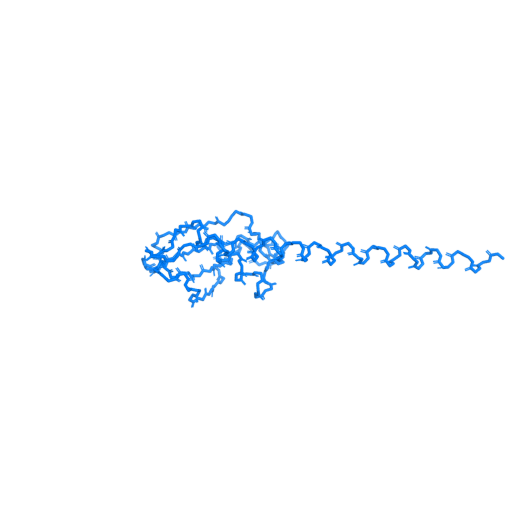 90 ARG A N 1
ATOM 689 C CA . ARG A 1 90 ? 10.997 2.340 -9.564 1.00 87.88 90 ARG A CA 1
ATOM 690 C C . ARG A 1 90 ? 11.492 2.581 -10.988 1.00 87.88 90 ARG A C 1
ATOM 692 O O . ARG A 1 90 ? 11.019 1.954 -11.928 1.00 87.88 90 ARG A O 1
ATOM 699 N N . LEU A 1 91 ? 12.536 3.402 -11.121 1.00 83.12 91 LEU A N 1
ATOM 700 C CA . LEU A 1 91 ? 13.101 3.847 -12.406 1.00 83.12 91 LEU A CA 1
ATOM 701 C C . LEU A 1 91 ? 13.348 2.732 -13.436 1.00 83.12 91 LEU A C 1
ATOM 703 O O . LEU A 1 91 ? 13.189 2.956 -14.628 1.00 83.12 91 LEU A O 1
ATOM 707 N N . TRP A 1 92 ? 13.759 1.537 -13.005 1.00 81.88 92 TRP A N 1
ATOM 708 C CA . TRP A 1 92 ? 14.006 0.423 -13.925 1.00 81.88 92 TRP A CA 1
ATOM 709 C C . TRP A 1 92 ? 12.707 -0.141 -14.521 1.00 81.88 92 TRP A C 1
ATOM 711 O O . TRP A 1 92 ? 12.675 -0.513 -15.693 1.00 81.88 92 TRP A O 1
ATOM 721 N N . LEU A 1 93 ? 11.631 -0.181 -13.731 1.00 80.50 93 LEU A N 1
ATOM 722 C CA . LEU A 1 93 ? 10.311 -0.587 -14.195 1.00 80.50 93 LEU A CA 1
ATOM 723 C C . LEU A 1 93 ? 9.729 0.514 -15.084 1.00 80.50 93 LEU A C 1
ATOM 725 O O . LEU A 1 93 ? 9.214 0.220 -16.158 1.00 80.50 93 LEU A O 1
ATOM 729 N N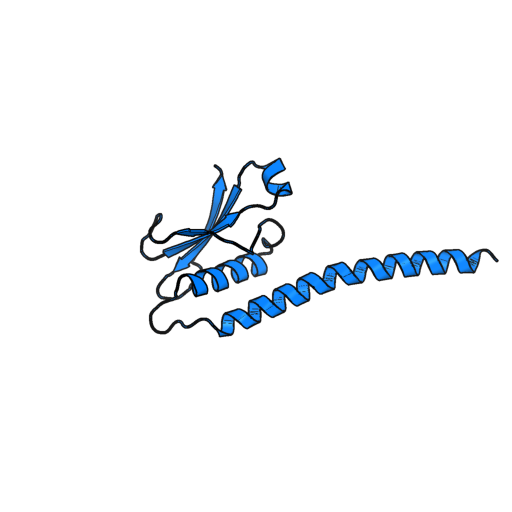 . GLU A 1 94 ? 9.939 1.778 -14.712 1.00 82.94 94 GLU A N 1
ATOM 730 C CA . GLU A 1 94 ? 9.536 2.909 -15.551 1.00 82.94 94 GLU A CA 1
ATOM 731 C C . GLU A 1 94 ? 10.226 2.900 -16.919 1.00 82.94 94 GLU A C 1
ATOM 733 O O . GLU A 1 94 ? 9.597 3.103 -17.953 1.00 82.94 94 GLU A O 1
ATOM 738 N N . ALA A 1 95 ? 11.522 2.588 -16.955 1.00 79.38 95 ALA A N 1
ATOM 739 C CA . ALA A 1 95 ? 12.283 2.497 -18.199 1.00 79.38 95 ALA A CA 1
ATOM 740 C C . ALA A 1 95 ? 11.804 1.367 -19.128 1.00 79.38 95 ALA A C 1
ATOM 742 O O . ALA A 1 95 ? 12.090 1.402 -20.323 1.00 79.38 95 ALA A O 1
ATOM 743 N N . THR A 1 96 ? 11.104 0.359 -18.596 1.00 82.06 96 THR A N 1
ATOM 744 C CA . THR A 1 96 ? 10.620 -0.793 -19.373 1.00 82.06 96 THR A CA 1
ATOM 745 C C . THR A 1 96 ? 9.139 -0.709 -19.727 1.00 82.06 96 THR A C 1
ATOM 747 O O . THR A 1 96 ? 8.741 -1.297 -20.731 1.00 82.06 96 THR A O 1
ATOM 750 N N . ARG A 1 97 ? 8.328 0.006 -18.937 1.00 79.38 97 ARG A N 1
ATOM 751 C CA . ARG A 1 97 ? 6.862 0.048 -19.089 1.00 79.38 97 ARG A CA 1
ATOM 752 C C . ARG A 1 97 ? 6.277 1.458 -19.218 1.00 79.38 97 ARG A C 1
ATOM 754 O O . ARG A 1 97 ? 5.081 1.574 -19.427 1.00 79.38 97 ARG A O 1
ATOM 761 N N . GLY A 1 98 ? 7.095 2.508 -19.160 1.00 80.88 98 GLY A N 1
ATOM 762 C CA . GLY A 1 98 ? 6.615 3.890 -19.089 1.00 80.88 98 GLY A CA 1
ATOM 763 C C . GLY A 1 98 ? 6.301 4.309 -17.654 1.00 80.88 98 GLY A C 1
ATOM 764 O O . GLY A 1 98 ? 6.670 3.626 -16.701 1.00 80.88 98 GLY A O 1
ATOM 765 N N . ILE A 1 99 ? 5.654 5.459 -17.473 1.00 80.50 99 ILE A N 1
ATOM 766 C CA . ILE A 1 99 ? 5.266 5.900 -16.131 1.00 80.50 99 ILE A CA 1
ATOM 767 C C . ILE A 1 99 ? 4.139 4.979 -15.647 1.00 80.50 99 ILE A C 1
ATOM 769 O O . ILE A 1 99 ? 3.051 4.981 -16.214 1.00 80.50 99 ILE A O 1
ATOM 773 N N . PHE A 1 100 ? 4.427 4.199 -14.606 1.00 84.12 100 PHE A N 1
ATOM 774 C CA . PHE A 1 100 ? 3.539 3.165 -14.083 1.00 84.12 100 PHE A CA 1
ATOM 775 C C . PHE A 1 100 ? 3.324 3.342 -12.581 1.00 84.12 100 PHE A C 1
ATOM 777 O O . PHE A 1 100 ? 4.273 3.625 -11.837 1.00 84.12 100 PHE A O 1
ATOM 784 N N . PHE A 1 101 ? 2.092 3.129 -12.128 1.00 88.00 101 PHE A N 1
ATOM 785 C CA . PHE A 1 101 ? 1.724 3.191 -10.717 1.00 88.00 101 PHE A CA 1
ATOM 786 C C . PHE A 1 101 ? 1.120 1.872 -10.263 1.00 88.00 101 PHE A C 1
ATOM 788 O O . PHE A 1 101 ? 0.350 1.242 -10.983 1.00 88.00 101 PHE A O 1
ATOM 795 N N . GLY A 1 102 ? 1.491 1.455 -9.056 1.00 90.88 102 GLY A N 1
ATOM 796 C CA . GLY A 1 102 ? 0.830 0.371 -8.344 1.00 90.88 102 GLY A CA 1
ATOM 797 C C . GLY A 1 102 ? -0.140 0.968 -7.340 1.00 90.88 102 GLY A C 1
ATOM 798 O O . GLY A 1 102 ? 0.287 1.706 -6.454 1.00 90.88 102 GLY A O 1
ATOM 799 N N . THR A 1 103 ? -1.419 0.639 -7.458 1.00 92.75 103 THR A N 1
ATOM 800 C CA . THR A 1 103 ? -2.475 1.187 -6.601 1.00 92.75 103 THR A CA 1
ATOM 801 C C . THR A 1 103 ? -3.029 0.099 -5.696 1.00 92.75 103 THR A C 1
ATOM 803 O O . THR A 1 103 ? -3.338 -0.999 -6.160 1.00 92.75 103 THR A O 1
ATOM 806 N N . VAL A 1 104 ? -3.171 0.402 -4.404 1.00 93.94 104 VAL A N 1
ATOM 807 C CA . VAL A 1 104 ? -3.845 -0.452 -3.415 1.00 93.94 104 VAL A CA 1
ATOM 808 C C . VAL A 1 104 ? -5.136 0.224 -2.976 1.00 93.94 104 VAL A C 1
ATOM 810 O O . VAL A 1 104 ? -5.118 1.378 -2.546 1.00 93.94 104 VAL A O 1
ATOM 813 N N . TYR A 1 105 ? -6.241 -0.515 -3.044 1.00 93.56 105 TYR A N 1
ATOM 814 C CA . TYR A 1 105 ? -7.563 -0.045 -2.640 1.00 93.56 105 TYR A CA 1
ATOM 815 C C . TYR A 1 105 ? -7.895 -0.528 -1.233 1.00 93.56 105 TYR A C 1
ATOM 817 O O . TYR A 1 105 ? -7.920 -1.737 -0.974 1.00 93.56 105 TYR A O 1
ATOM 825 N N . ILE A 1 106 ? -8.177 0.404 -0.323 1.00 94.44 106 ILE A N 1
ATOM 826 C CA . ILE A 1 106 ? -8.405 0.094 1.091 1.00 94.44 106 ILE A CA 1
ATOM 827 C C . ILE A 1 106 ? -9.731 0.677 1.551 1.00 94.44 106 ILE A C 1
ATOM 829 O O . ILE A 1 106 ? -9.998 1.862 1.401 1.00 94.44 106 ILE A O 1
ATOM 833 N N . ASP A 1 107 ? -10.554 -0.157 2.168 1.00 93.69 107 ASP A N 1
ATOM 834 C CA . ASP A 1 107 ? -11.830 0.251 2.744 1.00 93.69 107 ASP A CA 1
ATOM 835 C C . ASP A 1 107 ? -11.646 1.242 3.898 1.00 93.69 107 ASP A C 1
ATOM 837 O O . ASP A 1 107 ? -10.993 0.933 4.897 1.00 93.69 107 ASP A O 1
ATOM 841 N N . LYS A 1 108 ? -12.247 2.434 3.778 1.00 92.62 108 LYS A N 1
ATOM 842 C CA . LYS A 1 108 ? -12.089 3.518 4.760 1.00 92.62 108 LYS A CA 1
ATOM 843 C C . LYS A 1 108 ? -12.615 3.157 6.146 1.00 92.62 108 LYS A C 1
ATOM 845 O O . LYS A 1 108 ? -12.166 3.746 7.119 1.00 92.62 108 LYS A O 1
ATOM 850 N N . LYS A 1 109 ? -13.573 2.232 6.266 1.00 92.56 109 LYS A N 1
ATOM 851 C CA . LYS A 1 109 ? -14.208 1.883 7.550 1.00 92.56 109 LYS A CA 1
ATOM 852 C C . LYS A 1 109 ? -13.507 0.735 8.261 1.00 92.56 109 LYS A C 1
ATOM 854 O O . LYS A 1 109 ? -13.478 0.692 9.482 1.00 92.56 109 LYS A O 1
ATOM 859 N N . THR A 1 110 ? -12.986 -0.217 7.502 1.00 93.19 110 THR A N 1
ATOM 860 C CA . THR A 1 110 ? -12.474 -1.482 8.044 1.00 93.19 110 THR A CA 1
ATOM 861 C C . THR A 1 110 ? -10.969 -1.633 7.887 1.00 93.19 110 THR A C 1
ATOM 863 O O . THR A 1 110 ? -10.381 -2.509 8.512 1.00 93.19 110 THR A O 1
ATOM 866 N N . GLY A 1 111 ? -10.344 -0.822 7.030 1.00 92.69 111 GLY A N 1
ATOM 867 C CA . GLY A 1 111 ? -8.951 -0.975 6.626 1.00 92.69 111 GLY A CA 1
ATOM 868 C C . GLY A 1 111 ? -8.661 -2.262 5.857 1.00 92.69 111 GLY A C 1
ATOM 869 O O . GLY A 1 111 ? -7.503 -2.627 5.675 1.00 92.69 111 GLY A O 1
ATOM 870 N N . GLN A 1 112 ? -9.697 -2.963 5.387 1.00 94.19 112 GLN A N 1
ATOM 871 C CA . GLN A 1 112 ? -9.524 -4.151 4.565 1.00 94.19 112 GLN A CA 1
ATOM 872 C C . GLN A 1 112 ? -8.992 -3.764 3.181 1.00 94.19 112 GLN A C 1
ATOM 874 O O . GLN A 1 112 ? -9.58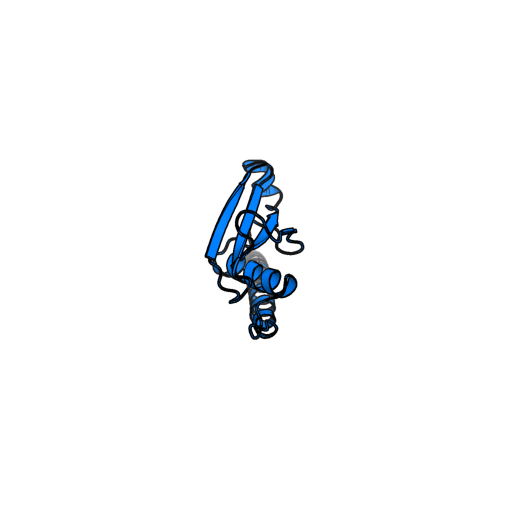4 -2.927 2.496 1.00 94.19 112 GLN A O 1
ATOM 879 N N . VAL A 1 113 ? -7.925 -4.433 2.738 1.00 94.25 113 VAL A N 1
ATOM 880 C CA . VAL A 1 113 ? -7.462 -4.367 1.346 1.00 94.25 113 VAL A CA 1
ATOM 881 C C . VAL A 1 113 ? -8.507 -5.040 0.452 1.00 94.25 113 VAL A C 1
ATOM 883 O O . VAL A 1 113 ? -8.816 -6.220 0.626 1.00 94.25 113 VAL A O 1
ATOM 886 N N . LYS A 1 114 ? -9.089 -4.284 -0.481 1.00 92.38 114 LYS A N 1
ATOM 887 C CA . LYS A 1 114 ? -10.124 -4.769 -1.413 1.00 92.38 114 LYS A CA 1
ATOM 888 C C . LYS A 1 114 ? -9.547 -5.236 -2.747 1.00 92.38 114 LYS A C 1
ATOM 890 O O . LYS A 1 114 ? -10.216 -5.964 -3.475 1.00 92.38 114 LYS A O 1
ATOM 895 N N . GLY A 1 115 ? -8.315 -4.841 -3.049 1.00 87.94 115 GLY A N 1
ATOM 896 C CA . GLY A 1 115 ? -7.584 -5.253 -4.238 1.00 87.94 115 GLY A CA 1
ATOM 897 C C . GLY A 1 115 ? -6.490 -4.256 -4.597 1.00 87.94 115 GLY A C 1
ATOM 898 O O . GLY A 1 115 ? -6.176 -3.350 -3.823 1.00 87.94 115 GLY A O 1
ATOM 899 N N . GLY A 1 116 ? -5.952 -4.413 -5.800 1.00 83.56 116 GLY A N 1
ATOM 900 C CA . GLY A 1 116 ? -4.988 -3.492 -6.378 1.00 83.56 116 GLY A CA 1
ATOM 901 C C . GLY A 1 116 ? -4.974 -3.574 -7.898 1.00 83.56 116 GLY A C 1
ATOM 902 O O . GLY A 1 116 ? -5.507 -4.516 -8.490 1.00 83.56 116 GLY A O 1
ATOM 903 N N . GLY A 1 117 ? -4.397 -2.557 -8.522 1.00 78.81 117 GLY A N 1
ATOM 904 C CA . GLY A 1 117 ? -4.308 -2.428 -9.971 1.00 78.81 117 GLY A CA 1
ATOM 905 C C . GLY A 1 117 ? -3.037 -1.704 -10.391 1.00 78.81 117 GLY A C 1
ATOM 906 O O . GLY A 1 117 ? -2.383 -1.051 -9.581 1.00 78.81 117 GLY A O 1
ATOM 907 N N . GLY A 1 118 ? -2.687 -1.851 -11.666 1.00 74.00 118 GLY A N 1
ATOM 908 C CA . GLY A 1 118 ? -1.642 -1.066 -12.306 1.00 74.00 118 GLY A CA 1
ATOM 909 C C . GLY A 1 118 ? -2.262 -0.086 -13.290 1.00 74.00 118 GLY A C 1
ATOM 910 O O . GLY A 1 118 ? -3.065 -0.512 -14.123 1.00 74.00 118 GLY A O 1
ATOM 911 N N . SER A 1 119 ? -1.902 1.190 -13.204 1.00 65.25 119 SER A N 1
ATOM 912 C CA . SER A 1 119 ? -2.288 2.210 -14.182 1.00 65.25 119 SER A CA 1
ATOM 913 C C . SER A 1 119 ? -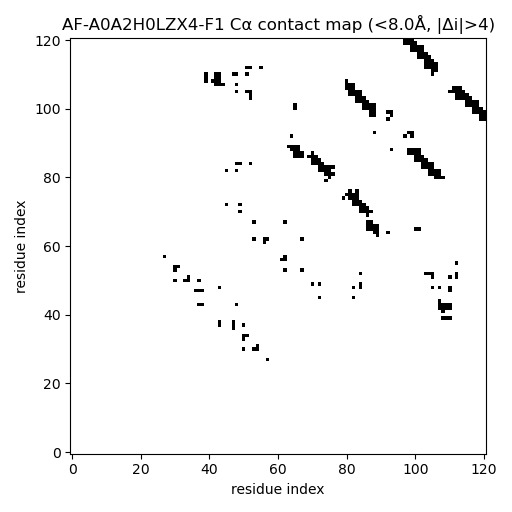1.048 2.739 -14.904 1.00 65.25 119 SER A C 1
ATOM 915 O O . SER A 1 119 ? -0.035 3.073 -14.283 1.00 65.25 119 SER A O 1
ATOM 917 N N . ASP A 1 120 ? -1.135 2.776 -16.234 1.00 65.88 120 ASP A N 1
ATOM 918 C CA . ASP A 1 120 ? -0.168 3.443 -17.107 1.00 65.88 120 ASP A CA 1
ATOM 919 C C . ASP A 1 120 ? -0.646 4.891 -17.347 1.00 65.88 120 ASP A C 1
ATOM 921 O O . ASP A 1 120 ? -1.853 5.115 -17.500 1.00 65.88 120 ASP A O 1
ATOM 925 N N . LEU A 1 121 ? 0.280 5.861 -17.385 1.00 58.06 121 LEU A N 1
ATOM 926 C CA . LEU A 1 121 ? 0.018 7.245 -17.831 1.00 58.06 121 LEU A CA 1
ATOM 927 C C . LEU A 1 121 ? 0.456 7.489 -19.278 1.00 58.06 121 LEU A C 1
ATOM 929 O O . LEU A 1 121 ? 1.560 7.029 -19.653 1.00 58.06 121 LEU A O 1
#

pLDDT: mean 77.36, std 16.51, range [43.69, 94.44]